Protein AF-A0A6J7PNP9-F1 (afdb_monomer_lite)

Secondary structure (DSSP, 8-state):
--S-GGG---HHHHHHHHHHHHHTT-S--SEEE-SSPPTT-S--S-SS--TT--HHHHHHHHHHHHHHHHHHHHH--SEEEE-SS---EEEEETTEEEEE-PPP---S---------GGGGGSS-GGGTTTTTSS---EEE----PPP---

pLDDT: mean 70.04, std 23.07, range [24.25, 95.75]

InterPro domains:
  IPR029052 Metallo-dependent phosphatase-like [SSF56300] (11-90)

Organism: NCBI:txid449393

Radius of gyration: 16.36 Å; chains: 1; bounding box: 41×34×43 Å

Foldseek 3Di:
DAPDPLLAQDLVLLVCQLCVCVVVVAQAAAEEEEAAAAPPPPDPQCPDQDPPPDPVNVVRSNVRNPSVNVSCVRHVYQEYEYEPNQHFDWDADPNHIYTYDHPDDDDDDDDDPDDPDPCVVPPQPVVSVVPPPDDDHGYTYRDRDDDPPDD

Sequence (151 aa):
MSWWPDEELTEDDCARLVTNVHSQGWQRVDVMITHEAPAGLRRLGITAAPAWLTPEVEAYCYAQRVRLREAMDEVAPRSLVHGHWHESFRDEWEGLTSTGFRPAQRPQASAVKCSVPESAAKWLPADLLGHWRSVGVRHALIHLDHPQASA

Structure (mmCIF, N/CA/C/O backbone):
data_AF-A0A6J7PNP9-F1
#
_entry.id   AF-A0A6J7PNP9-F1
#
loop_
_atom_site.group_PDB
_atom_site.id
_atom_site.type_symbol
_atom_site.label_atom_id
_atom_site.label_alt_id
_atom_site.label_comp_id
_atom_site.label_asym_id
_atom_site.label_entity_id
_atom_site.label_seq_id
_atom_site.pdbx_PDB_ins_code
_atom_site.Cartn_x
_atom_site.Cartn_y
_atom_site.Cartn_z
_atom_site.occupancy
_atom_site.B_iso_or_equiv
_atom_site.auth_seq_id
_atom_site.auth_comp_id
_atom_site.auth_asym_id
_atom_site.auth_atom_id
_atom_site.pdbx_PDB_model_num
ATOM 1 N N . MET A 1 1 ? 19.520 -3.074 -12.179 1.00 43.97 1 MET A N 1
ATOM 2 C CA . MET A 1 1 ? 18.930 -1.755 -12.493 1.00 43.97 1 MET A CA 1
ATOM 3 C C . MET A 1 1 ? 17.734 -1.583 -11.573 1.00 43.97 1 MET A C 1
ATOM 5 O O . MET A 1 1 ? 16.863 -2.437 -11.632 1.00 43.97 1 MET A O 1
ATOM 9 N N . SER A 1 2 ? 17.715 -0.570 -10.702 1.00 54.25 2 SER A N 1
ATOM 10 C CA . SER A 1 2 ? 16.491 -0.133 -10.017 1.00 54.25 2 SER A CA 1
ATOM 11 C C . SER A 1 2 ? 15.764 0.835 -10.948 1.00 54.25 2 SER A C 1
ATOM 13 O O . SER A 1 2 ? 16.380 1.730 -11.525 1.00 54.25 2 SER A O 1
ATOM 15 N N . TRP A 1 3 ? 14.482 0.586 -11.196 1.00 55.84 3 TRP A N 1
ATOM 16 C CA . TRP A 1 3 ? 13.719 1.300 -12.222 1.00 55.84 3 TRP A CA 1
ATOM 17 C C . TRP A 1 3 ? 13.208 2.663 -11.726 1.00 55.84 3 TRP A C 1
ATOM 19 O O . TRP A 1 3 ? 13.152 3.592 -12.526 1.00 55.84 3 TRP A O 1
ATOM 29 N N . TRP A 1 4 ? 12.997 2.814 -10.410 1.00 67.19 4 TRP A N 1
ATOM 30 C CA . TRP A 1 4 ? 12.833 4.097 -9.713 1.00 67.19 4 TRP A CA 1
ATOM 31 C C . TRP A 1 4 ? 13.268 3.982 -8.244 1.00 67.19 4 TRP A C 1
ATOM 33 O O . TRP A 1 4 ? 12.465 3.578 -7.410 1.00 67.19 4 TRP A O 1
ATOM 43 N N . PRO A 1 5 ? 14.521 4.327 -7.901 1.00 64.44 5 PRO A N 1
ATOM 44 C CA . PRO A 1 5 ? 14.999 4.241 -6.518 1.00 64.44 5 PRO A CA 1
ATOM 45 C C . PRO A 1 5 ? 14.233 5.173 -5.566 1.00 64.44 5 PRO A C 1
ATOM 47 O O . PRO A 1 5 ? 14.064 4.846 -4.399 1.00 64.44 5 PRO A O 1
ATOM 50 N N . ASP A 1 6 ? 13.708 6.292 -6.075 1.00 68.19 6 ASP A N 1
ATOM 51 C CA . ASP A 1 6 ? 12.858 7.212 -5.309 1.00 68.19 6 ASP A CA 1
ATOM 52 C C . ASP A 1 6 ? 11.409 6.715 -5.163 1.00 68.19 6 ASP A C 1
ATOM 54 O O . ASP A 1 6 ? 10.600 7.364 -4.524 1.00 68.19 6 ASP A O 1
ATOM 58 N N . GLU A 1 7 ? 11.027 5.590 -5.760 1.00 70.19 7 GLU A N 1
ATOM 59 C CA . GLU A 1 7 ? 9.713 4.976 -5.514 1.00 70.19 7 GLU A CA 1
ATOM 60 C C . GLU A 1 7 ? 9.852 3.638 -4.783 1.00 70.19 7 GLU A C 1
ATOM 62 O O . GLU A 1 7 ? 8.865 2.926 -4.612 1.00 70.19 7 GLU A O 1
ATOM 67 N N . GLU A 1 8 ? 11.070 3.294 -4.349 1.00 82.75 8 GLU A N 1
ATOM 68 C CA . GLU A 1 8 ? 11.343 2.019 -3.706 1.00 82.75 8 GLU A CA 1
ATOM 69 C C . GLU A 1 8 ? 10.679 1.940 -2.333 1.00 82.75 8 GLU A C 1
ATOM 71 O O . GLU A 1 8 ? 11.039 2.652 -1.397 1.00 82.75 8 GLU A O 1
ATOM 76 N N . LEU A 1 9 ? 9.724 1.023 -2.209 1.00 84.62 9 LEU A N 1
ATOM 77 C CA . LEU A 1 9 ? 9.123 0.659 -0.943 1.00 84.62 9 LEU A CA 1
ATOM 78 C C . LEU A 1 9 ? 10.104 -0.183 -0.126 1.00 84.62 9 LEU A C 1
ATOM 80 O O . LEU A 1 9 ? 10.404 -1.336 -0.470 1.00 84.62 9 LEU A O 1
ATOM 84 N N . THR A 1 10 ? 10.562 0.384 0.985 1.00 86.38 10 THR A N 1
ATOM 85 C CA . THR A 1 10 ? 11.504 -0.276 1.889 1.00 86.38 10 THR A CA 1
ATOM 86 C C . THR A 1 10 ? 10.793 -1.088 2.975 1.00 86.38 10 THR A C 1
ATOM 88 O O . THR A 1 10 ? 9.597 -0.931 3.242 1.00 86.38 10 THR A O 1
ATOM 91 N N . GLU A 1 11 ? 11.546 -1.970 3.634 1.00 89.56 11 GLU A N 1
ATOM 92 C CA . GLU A 1 11 ? 11.082 -2.669 4.840 1.00 89.56 11 GLU A CA 1
ATOM 93 C C . GLU A 1 11 ? 10.785 -1.680 5.977 1.00 89.56 11 GLU A C 1
ATOM 95 O O . GLU A 1 11 ? 9.792 -1.846 6.686 1.00 89.56 11 GLU A O 1
ATOM 100 N N . ASP A 1 12 ? 11.566 -0.602 6.089 1.00 86.44 12 ASP A N 1
ATOM 101 C CA . ASP A 1 12 ? 11.367 0.454 7.084 1.00 86.44 12 ASP A CA 1
ATOM 102 C C . ASP A 1 12 ? 10.047 1.209 6.870 1.00 86.44 12 ASP A C 1
ATOM 104 O O . ASP A 1 12 ? 9.339 1.493 7.839 1.00 86.44 12 ASP A O 1
ATOM 108 N N . ASP A 1 13 ? 9.657 1.494 5.623 1.00 87.62 13 ASP A N 1
ATOM 109 C CA . ASP A 1 13 ? 8.359 2.115 5.316 1.00 87.62 13 ASP A CA 1
ATOM 110 C C . ASP A 1 13 ? 7.189 1.225 5.748 1.00 87.62 13 ASP A C 1
ATOM 112 O O . ASP A 1 13 ? 6.219 1.697 6.354 1.00 87.62 13 ASP A O 1
ATOM 116 N N . CYS A 1 14 ? 7.302 -0.078 5.485 1.00 90.69 14 CYS A N 1
ATOM 117 C CA . CYS A 1 14 ? 6.314 -1.078 5.880 1.00 90.69 14 CYS A CA 1
ATOM 118 C C . CYS A 1 14 ? 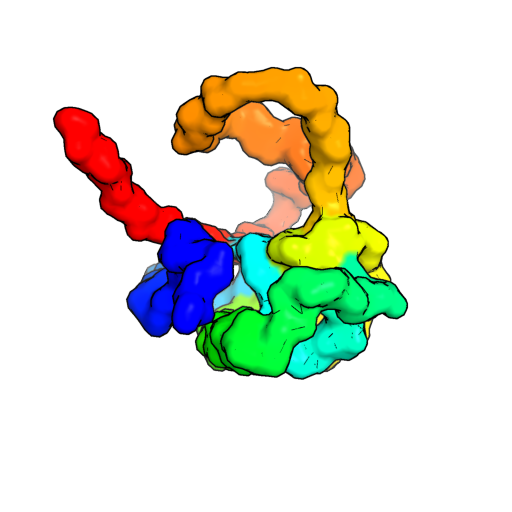6.237 -1.220 7.409 1.00 90.69 14 CYS A C 1
ATOM 120 O O . CYS A 1 14 ? 5.149 -1.199 7.988 1.00 90.69 14 CYS A O 1
ATOM 122 N N . ALA A 1 15 ? 7.384 -1.287 8.088 1.00 89.81 15 ALA A N 1
ATOM 123 C CA . ALA A 1 15 ? 7.452 -1.369 9.544 1.00 89.81 15 ALA A CA 1
ATOM 124 C C . ALA A 1 15 ? 6.897 -0.104 10.220 1.00 89.81 15 ALA A C 1
ATOM 126 O O . ALA A 1 15 ? 6.168 -0.196 11.215 1.00 89.81 15 ALA A O 1
ATOM 127 N N . ARG A 1 16 ? 7.187 1.082 9.665 1.00 87.69 16 ARG A N 1
ATOM 128 C CA . ARG A 1 16 ? 6.622 2.368 10.109 1.00 87.69 16 ARG A CA 1
ATOM 129 C C . ARG A 1 16 ? 5.106 2.380 9.978 1.00 87.69 16 ARG A C 1
ATOM 131 O O . ARG A 1 16 ? 4.435 2.778 10.927 1.00 87.69 16 ARG A O 1
ATOM 138 N N . LEU A 1 17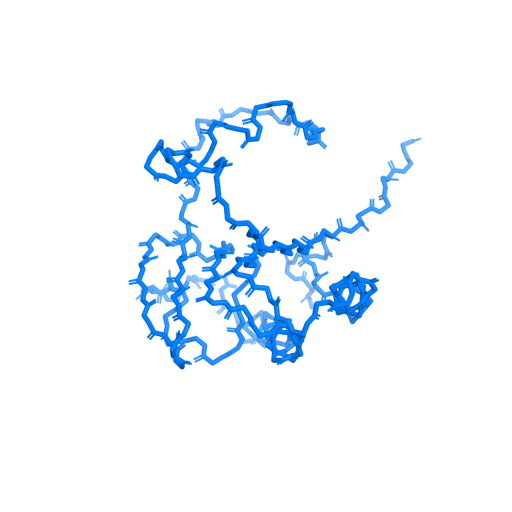 ? 4.556 1.919 8.852 1.00 88.25 17 LEU A N 1
ATOM 139 C CA . LEU A 1 17 ? 3.108 1.790 8.660 1.00 88.25 17 LEU A CA 1
ATOM 140 C C . LEU A 1 17 ? 2.470 0.953 9.779 1.00 88.25 17 LEU A C 1
ATOM 142 O O . LEU A 1 17 ? 1.553 1.430 10.453 1.00 88.25 17 LEU A O 1
ATOM 146 N N . VAL A 1 18 ? 2.966 -0.269 9.984 1.00 92.12 18 VAL A N 1
ATOM 147 C CA . VAL A 1 18 ? 2.419 -1.207 10.979 1.00 92.12 18 VAL A CA 1
ATOM 148 C C . VAL A 1 18 ? 2.531 -0.620 12.386 1.00 92.12 18 VAL A C 1
ATOM 150 O O . VAL A 1 18 ? 1.549 -0.574 13.129 1.00 92.12 18 VAL A O 1
ATOM 153 N N . THR A 1 19 ? 3.704 -0.081 12.730 1.00 89.31 19 THR A N 1
ATOM 154 C CA . THR A 1 19 ? 3.954 0.559 14.030 1.00 89.31 19 THR A CA 1
ATOM 155 C C . THR A 1 19 ? 3.004 1.728 14.265 1.00 89.31 19 THR A C 1
ATOM 157 O O . THR A 1 19 ? 2.407 1.831 15.336 1.00 89.31 19 THR A O 1
ATOM 160 N N . ASN A 1 20 ? 2.813 2.588 13.264 1.00 85.00 20 ASN A N 1
ATOM 161 C CA . ASN A 1 20 ? 1.931 3.743 13.370 1.00 85.00 20 ASN A CA 1
ATOM 162 C C . ASN A 1 20 ? 0.487 3.310 13.626 1.00 85.00 20 ASN A C 1
ATOM 164 O O . ASN A 1 20 ? -0.121 3.811 14.569 1.00 85.00 20 ASN A O 1
ATOM 168 N N . VAL A 1 21 ? -0.043 2.345 12.868 1.00 87.19 21 VAL A N 1
ATOM 169 C CA . VAL A 1 21 ? -1.406 1.821 13.070 1.00 87.19 21 VAL A CA 1
ATOM 170 C C . VAL A 1 21 ? -1.567 1.202 14.462 1.00 87.19 21 VAL A C 1
ATOM 172 O O . VAL A 1 21 ? -2.499 1.550 15.192 1.00 87.19 21 VAL A O 1
ATOM 175 N N . HIS A 1 22 ? -0.638 0.338 14.872 1.00 87.88 22 HIS A N 1
ATOM 176 C CA . HIS A 1 22 ? -0.711 -0.343 16.166 1.00 87.88 22 HIS A CA 1
ATOM 177 C C . HIS A 1 22 ? -0.518 0.610 17.352 1.00 87.88 22 HIS A C 1
ATOM 179 O O . HIS A 1 22 ? -1.171 0.434 18.381 1.00 87.88 22 HIS A O 1
ATOM 185 N N . SER A 1 23 ? 0.295 1.664 17.210 1.00 85.75 23 SER A N 1
ATOM 186 C CA . SER A 1 23 ? 0.481 2.690 18.250 1.00 85.75 23 SER A CA 1
ATOM 187 C C . SER A 1 23 ? -0.811 3.447 18.579 1.00 85.75 23 SER A C 1
ATOM 189 O O . SER A 1 23 ? -0.976 3.926 19.699 1.00 85.75 23 SER A O 1
ATOM 191 N N . GLN A 1 24 ? -1.760 3.503 17.637 1.00 85.06 24 GLN A N 1
ATOM 192 C CA . GLN A 1 24 ? -3.093 4.069 17.860 1.00 85.06 24 GLN A CA 1
ATOM 193 C C . GLN A 1 24 ? -4.048 3.091 18.573 1.00 85.06 24 GLN A C 1
ATOM 195 O O . GLN A 1 24 ? -5.217 3.412 18.795 1.00 85.06 24 GLN A O 1
ATOM 200 N N . GLY A 1 25 ? -3.589 1.879 18.903 1.00 87.88 25 GLY A N 1
ATOM 201 C CA . GLY A 1 25 ? -4.418 0.799 19.444 1.00 87.88 25 GLY A CA 1
ATOM 202 C C . GLY A 1 25 ? -5.384 0.208 18.413 1.00 87.88 25 GLY A C 1
ATOM 203 O O . GLY A 1 25 ? -6.387 -0.410 18.778 1.00 87.88 25 GLY A O 1
ATOM 204 N N . TRP A 1 26 ? -5.140 0.427 17.118 1.00 88.31 26 TRP A N 1
ATOM 205 C CA . TRP A 1 26 ? -6.009 -0.065 16.057 1.00 88.31 26 TRP A CA 1
ATOM 206 C C . TRP A 1 26 ? -5.561 -1.450 15.603 1.00 88.31 26 TRP A C 1
ATOM 208 O O . TRP A 1 26 ? -4.446 -1.620 15.137 1.00 88.31 26 TRP A O 1
ATOM 218 N N . GLN A 1 27 ? -6.469 -2.423 15.666 1.00 86.19 27 GLN A N 1
ATOM 219 C CA . GLN A 1 27 ? -6.259 -3.752 15.071 1.00 86.19 27 GLN A CA 1
ATOM 220 C C . GLN A 1 27 ? -6.486 -3.782 13.553 1.00 86.19 27 GLN A C 1
ATOM 222 O O . GLN A 1 27 ? -6.241 -4.790 12.909 1.00 86.19 27 GLN A O 1
ATOM 227 N N . ARG A 1 28 ? -7.091 -2.726 13.001 1.00 9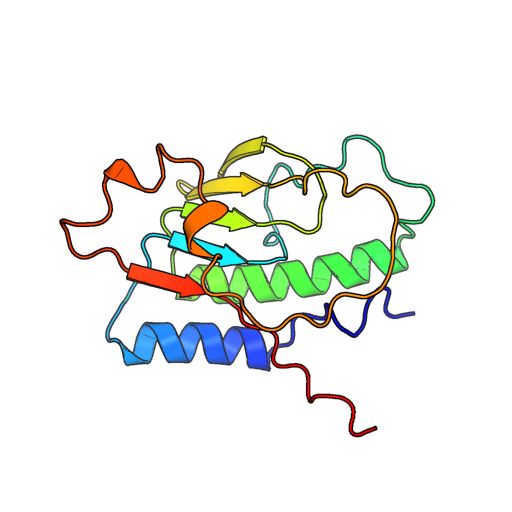0.00 28 ARG A N 1
ATOM 228 C CA . ARG A 1 28 ? -7.454 -2.631 11.588 1.00 90.00 28 ARG A CA 1
ATOM 229 C C . ARG A 1 28 ? -7.697 -1.190 11.175 1.00 90.00 28 ARG A C 1
ATOM 231 O O . ARG A 1 28 ? -8.153 -0.391 12.004 1.00 90.00 28 ARG A O 1
ATOM 238 N N . VAL A 1 29 ? -7.511 -0.898 9.891 1.00 89.25 29 VAL A N 1
ATOM 239 C CA . VAL A 1 29 ? -7.889 0.387 9.281 1.00 89.25 29 VAL A CA 1
ATOM 240 C C . VAL A 1 29 ? -9.110 0.248 8.370 1.00 89.25 29 VAL A C 1
ATOM 242 O O . VAL A 1 29 ? -9.464 -0.838 7.900 1.00 89.25 29 VAL A O 1
ATOM 245 N N . ASP A 1 30 ? -9.828 1.344 8.160 1.00 89.06 30 ASP A N 1
ATOM 246 C CA . ASP A 1 30 ? -10.953 1.369 7.228 1.00 89.06 30 ASP A CA 1
ATOM 247 C C . ASP A 1 30 ? -10.454 1.633 5.809 1.00 89.06 30 ASP A C 1
ATOM 249 O O . ASP A 1 30 ? -10.828 0.903 4.892 1.00 89.06 30 ASP A O 1
ATOM 253 N N . VAL A 1 31 ? -9.536 2.587 5.646 1.00 88.31 31 VAL A N 1
ATOM 254 C CA . VAL A 1 31 ? -8.957 2.941 4.345 1.00 88.31 31 VAL A CA 1
ATOM 255 C C . VAL A 1 31 ? -7.434 2.963 4.425 1.00 88.31 31 VAL A C 1
ATOM 257 O O . VAL A 1 31 ? -6.857 3.582 5.321 1.00 88.31 31 VAL A O 1
ATOM 260 N N . MET A 1 32 ? -6.793 2.321 3.455 1.00 90.50 32 MET A N 1
ATOM 261 C CA . MET A 1 32 ? -5.357 2.401 3.216 1.00 90.50 32 MET A CA 1
ATOM 262 C C . MET A 1 32 ? -5.103 3.042 1.854 1.00 90.50 32 MET A C 1
ATOM 264 O O . MET A 1 32 ? -5.732 2.670 0.862 1.00 90.50 32 MET A O 1
ATOM 268 N N . ILE A 1 33 ? -4.203 4.022 1.822 1.00 88.69 33 ILE A N 1
ATOM 269 C CA . ILE A 1 33 ? -3.798 4.723 0.601 1.00 88.69 33 ILE A CA 1
ATOM 270 C C . ILE A 1 33 ? -2.309 4.468 0.377 1.00 88.69 33 ILE A C 1
ATOM 272 O O . ILE A 1 33 ? -1.497 4.666 1.285 1.00 88.69 33 ILE A O 1
ATOM 276 N N . THR A 1 34 ? -1.952 4.026 -0.823 1.00 87.94 34 THR A N 1
ATOM 277 C CA . THR A 1 34 ? -0.577 3.692 -1.211 1.00 87.94 34 THR A CA 1
ATOM 278 C C . THR A 1 34 ? -0.301 4.150 -2.636 1.00 87.94 34 THR A C 1
ATOM 280 O O . THR A 1 34 ? -1.218 4.376 -3.422 1.00 87.94 34 THR A O 1
ATOM 283 N N . HIS A 1 35 ? 0.975 4.300 -2.990 1.00 86.19 35 HIS A N 1
ATOM 284 C CA . HIS A 1 35 ? 1.346 4.463 -4.396 1.00 86.19 35 HIS A CA 1
ATOM 285 C C . HIS A 1 35 ? 1.363 3.111 -5.113 1.00 86.19 35 HIS A C 1
ATOM 287 O O . HIS A 1 35 ? 0.741 2.971 -6.155 1.00 86.19 35 HIS A O 1
ATOM 293 N N . GLU A 1 36 ? 1.993 2.099 -4.520 1.00 87.88 36 GLU A N 1
ATOM 294 C CA . GLU A 1 36 ? 2.091 0.743 -5.075 1.00 87.88 36 GLU A CA 1
ATOM 295 C C . GLU A 1 36 ? 0.859 -0.126 -4.738 1.00 87.88 36 GLU A C 1
ATOM 297 O O . GLU A 1 36 ? 0.136 0.130 -3.773 1.00 87.88 36 GLU A O 1
ATOM 302 N N . ALA A 1 37 ? 0.627 -1.172 -5.530 1.00 90.75 37 ALA A N 1
ATOM 303 C CA . ALA A 1 37 ? -0.435 -2.160 -5.399 1.00 90.75 37 ALA A CA 1
ATOM 304 C C . ALA A 1 37 ? 0.108 -3.484 -4.810 1.00 90.75 37 ALA A C 1
ATOM 306 O O . ALA A 1 37 ? 1.047 -4.050 -5.364 1.00 90.75 37 ALA A O 1
ATOM 307 N N . PRO A 1 38 ? -0.474 -4.070 -3.748 1.00 93.31 38 PRO A N 1
ATOM 308 C CA . PRO A 1 38 ? 0.052 -5.284 -3.122 1.00 93.31 38 PRO A CA 1
ATOM 309 C C . PRO A 1 38 ? 0.107 -6.496 -4.067 1.00 93.31 38 PRO A C 1
ATOM 311 O O . PRO A 1 38 ? -0.590 -6.599 -5.090 1.00 93.31 38 PRO A O 1
ATOM 314 N N . ALA A 1 39 ? 0.965 -7.452 -3.717 1.00 93.00 39 ALA A N 1
ATOM 315 C CA . ALA A 1 39 ? 1.054 -8.730 -4.408 1.00 93.00 39 ALA A CA 1
ATOM 316 C C . ALA A 1 39 ? -0.260 -9.517 -4.263 1.00 93.00 39 ALA A C 1
ATOM 318 O O . ALA A 1 39 ? -0.972 -9.409 -3.265 1.00 93.00 39 ALA A O 1
ATOM 319 N N . GLY A 1 40 ? -0.591 -10.309 -5.284 1.00 88.38 40 GLY A N 1
ATOM 320 C CA . GLY A 1 40 ? -1.815 -11.119 -5.316 1.00 88.38 40 GLY A CA 1
ATOM 321 C C . GLY A 1 40 ? -3.066 -10.401 -5.833 1.00 88.38 40 GLY A C 1
ATOM 322 O O . GLY A 1 40 ? -4.051 -11.074 -6.139 1.00 88.38 40 GLY A O 1
ATOM 323 N N . LEU A 1 41 ? -3.032 -9.074 -6.019 1.00 85.44 41 LEU A N 1
ATOM 324 C CA . LEU A 1 41 ? -4.106 -8.366 -6.719 1.00 85.44 41 LEU A CA 1
ATOM 325 C C . LEU A 1 41 ? -4.325 -8.950 -8.120 1.00 85.44 41 LEU A C 1
ATOM 327 O O . LEU A 1 41 ? -3.393 -9.044 -8.921 1.00 85.44 41 LEU A O 1
ATOM 331 N N . ARG A 1 42 ? -5.583 -9.299 -8.416 1.00 75.81 42 ARG A N 1
ATOM 332 C CA . ARG A 1 42 ? -6.001 -9.900 -9.697 1.00 75.81 42 ARG A CA 1
ATOM 333 C C . ARG A 1 42 ? -5.783 -8.972 -10.884 1.00 75.81 42 ARG A C 1
ATOM 335 O O . ARG A 1 42 ? -5.485 -9.431 -11.982 1.00 75.81 42 ARG A O 1
ATOM 342 N N . ARG A 1 43 ? -5.952 -7.670 -10.657 1.00 77.31 43 ARG A N 1
ATOM 343 C CA . ARG A 1 43 ? -5.797 -6.627 -11.662 1.00 77.31 43 ARG A CA 1
ATOM 344 C C . ARG A 1 43 ? -4.812 -5.593 -11.151 1.00 77.31 43 ARG A C 1
ATOM 346 O O . ARG A 1 43 ? -5.007 -5.030 -10.081 1.00 77.31 43 ARG A O 1
ATOM 353 N N . LEU A 1 44 ? -3.775 -5.350 -11.943 1.00 74.06 44 LEU A N 1
ATOM 354 C CA . LEU A 1 44 ? -2.829 -4.261 -11.706 1.00 74.06 44 LEU A CA 1
ATOM 355 C C . LEU A 1 44 ? -3.121 -3.065 -12.592 1.00 74.06 44 LEU A C 1
ATOM 357 O O . LEU A 1 44 ? -2.837 -1.952 -12.198 1.00 74.06 44 LEU A O 1
ATOM 361 N N . GLY A 1 45 ? -3.754 -3.275 -13.746 1.00 66.00 45 GLY A N 1
ATOM 362 C CA . GLY A 1 45 ? -3.963 -2.204 -14.714 1.00 66.00 45 GLY A CA 1
ATOM 363 C C . GLY A 1 45 ? -2.947 -2.181 -15.857 1.00 66.00 45 GLY A C 1
ATOM 364 O O . GLY A 1 45 ? -2.767 -1.171 -16.526 1.00 66.00 45 GLY A O 1
ATOM 365 N N . ILE A 1 46 ? -2.253 -3.297 -16.089 1.00 66.56 46 ILE A N 1
ATOM 366 C CA . ILE A 1 46 ? -1.478 -3.500 -17.311 1.00 66.56 46 ILE A CA 1
ATOM 367 C C . ILE A 1 46 ? -2.306 -4.381 -18.239 1.00 66.56 46 ILE A C 1
ATOM 369 O O . ILE A 1 46 ? -2.362 -5.597 -18.082 1.00 66.56 46 ILE A O 1
ATOM 373 N N . THR A 1 47 ? -2.969 -3.757 -19.210 1.00 65.81 47 THR A N 1
ATOM 374 C CA . THR A 1 47 ? -3.693 -4.467 -20.282 1.00 65.81 47 THR A CA 1
ATOM 375 C C . THR A 1 47 ? -2.770 -4.936 -21.407 1.00 65.81 47 THR A C 1
ATOM 377 O O . THR A 1 47 ? -3.098 -5.886 -22.113 1.00 65.81 47 THR A O 1
ATOM 380 N N . ALA A 1 48 ? -1.600 -4.311 -21.553 1.00 68.06 48 ALA A N 1
ATOM 381 C CA . ALA A 1 48 ? -0.536 -4.737 -22.453 1.00 68.06 48 ALA A CA 1
ATOM 382 C C . ALA A 1 48 ? 0.820 -4.457 -21.800 1.00 68.06 48 ALA A C 1
ATOM 384 O O . ALA A 1 48 ? 1.051 -3.334 -21.353 1.00 68.06 48 ALA A O 1
ATOM 385 N N . ALA A 1 49 ? 1.697 -5.466 -21.752 1.00 69.25 49 ALA A N 1
ATOM 386 C CA . ALA A 1 49 ? 3.039 -5.318 -21.201 1.00 69.25 49 ALA A CA 1
ATOM 387 C C . ALA A 1 49 ? 3.796 -4.236 -21.994 1.00 69.25 49 ALA A C 1
ATOM 389 O O . ALA A 1 49 ? 4.007 -4.391 -23.202 1.00 69.25 49 ALA A O 1
ATOM 390 N N . PRO A 1 50 ? 4.156 -3.112 -21.363 1.00 72.31 50 PRO A N 1
ATOM 391 C CA . PRO A 1 50 ? 4.853 -2.047 -22.055 1.00 72.31 50 PRO A CA 1
ATOM 392 C C . PRO A 1 50 ? 6.281 -2.485 -22.388 1.00 72.31 50 PRO A C 1
ATOM 394 O O . PRO A 1 50 ? 6.883 -3.275 -21.669 1.00 72.31 50 PRO A O 1
ATOM 397 N N . ALA A 1 51 ? 6.853 -1.940 -23.464 1.00 76.19 51 ALA A N 1
ATOM 398 C CA . ALA A 1 51 ? 8.166 -2.361 -23.972 1.00 76.19 51 ALA A CA 1
ATOM 399 C C . ALA A 1 51 ? 9.326 -2.184 -22.969 1.00 76.19 51 ALA A C 1
ATOM 401 O O . ALA A 1 51 ? 10.386 -2.775 -23.143 1.00 76.19 51 ALA A O 1
ATOM 402 N N . TRP A 1 52 ? 9.135 -1.362 -21.935 1.00 73.44 52 TRP A N 1
ATOM 403 C CA . TRP A 1 52 ? 10.099 -1.146 -20.859 1.00 73.44 52 TRP A CA 1
ATOM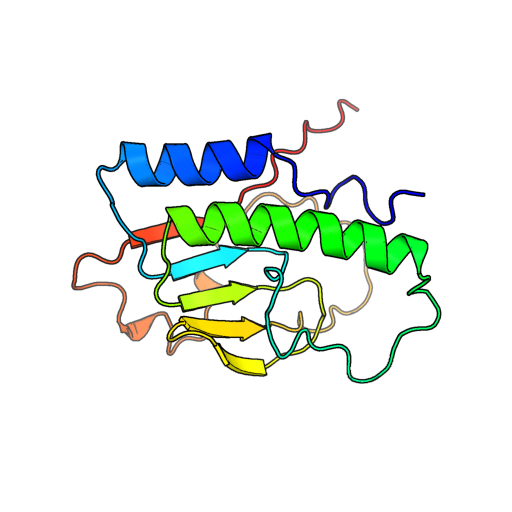 404 C C . TRP A 1 52 ? 9.983 -2.161 -19.707 1.00 73.44 52 TRP A C 1
ATOM 406 O O . TRP A 1 52 ? 10.875 -2.203 -18.860 1.00 73.44 52 TRP A O 1
ATOM 416 N N . LEU A 1 53 ? 8.917 -2.973 -19.649 1.00 76.69 53 LEU A N 1
ATOM 417 C CA . LEU A 1 53 ? 8.701 -3.975 -18.600 1.00 76.69 53 LEU A CA 1
ATOM 418 C C . LEU A 1 53 ? 9.532 -5.223 -18.914 1.00 76.69 53 LEU A C 1
ATOM 420 O O . LEU A 1 53 ? 9.049 -6.207 -19.469 1.00 76.69 53 LEU A O 1
ATOM 424 N N . THR A 1 54 ? 10.821 -5.139 -18.605 1.00 84.81 54 THR A N 1
ATOM 425 C CA . THR A 1 54 ? 11.736 -6.284 -18.663 1.00 84.81 54 THR A CA 1
ATOM 426 C C . THR A 1 54 ? 11.466 -7.247 -17.498 1.00 84.81 54 THR A C 1
ATOM 428 O O . THR A 1 54 ? 10.934 -6.811 -16.472 1.00 84.81 54 THR A O 1
ATOM 431 N N . PRO A 1 55 ? 11.854 -8.532 -17.595 1.00 83.69 55 PRO A N 1
ATOM 432 C CA . PRO A 1 55 ? 11.718 -9.478 -16.486 1.00 83.69 55 PRO A CA 1
ATOM 433 C C . PRO A 1 55 ? 12.405 -9.010 -15.195 1.00 83.69 55 PRO A C 1
ATOM 435 O O . PRO A 1 55 ? 11.895 -9.231 -14.100 1.00 83.69 55 PRO A O 1
ATOM 438 N N . GLU A 1 56 ? 13.546 -8.326 -15.304 1.00 83.31 56 GLU A N 1
ATOM 439 C CA . GLU A 1 56 ? 14.263 -7.771 -14.155 1.00 83.31 56 GLU A CA 1
ATOM 440 C C . GLU A 1 56 ? 13.465 -6.658 -13.471 1.00 83.31 56 GLU A C 1
ATOM 442 O O . GLU A 1 56 ? 13.423 -6.577 -12.243 1.00 83.31 56 GLU A O 1
ATOM 447 N N . VAL A 1 57 ? 12.816 -5.808 -14.268 1.00 82.44 57 VAL A N 1
ATOM 448 C CA . VAL A 1 57 ? 11.946 -4.737 -13.779 1.00 82.44 57 VAL A CA 1
ATOM 449 C C . VAL A 1 57 ? 10.686 -5.313 -13.136 1.00 82.44 57 VAL A C 1
ATOM 451 O O . VAL A 1 57 ? 10.301 -4.887 -12.050 1.00 82.44 57 VAL A O 1
ATOM 454 N N . GLU A 1 58 ? 10.076 -6.319 -13.761 1.00 83.25 58 GLU A N 1
ATOM 455 C CA . GLU A 1 58 ? 8.916 -7.017 -13.207 1.00 83.25 58 GLU A CA 1
ATOM 456 C C . GLU A 1 58 ? 9.248 -7.668 -11.859 1.00 83.25 58 GLU A C 1
ATOM 458 O O . GLU A 1 58 ? 8.502 -7.495 -10.895 1.00 83.25 58 GLU A O 1
ATOM 463 N N . ALA A 1 59 ? 10.394 -8.349 -11.757 1.00 85.25 59 ALA A N 1
ATOM 464 C CA . ALA A 1 59 ? 10.862 -8.943 -10.507 1.00 85.25 59 ALA A CA 1
ATOM 465 C C . ALA A 1 59 ? 11.125 -7.882 -9.423 1.00 85.25 59 ALA A C 1
ATOM 467 O O . ALA A 1 59 ? 10.753 -8.083 -8.264 1.00 85.25 59 ALA A O 1
ATOM 468 N N . TYR A 1 60 ? 11.720 -6.743 -9.796 1.00 85.38 60 TYR A N 1
ATOM 469 C CA . TYR A 1 60 ? 11.944 -5.615 -8.889 1.00 85.38 60 TYR A CA 1
ATOM 470 C C . TYR A 1 60 ? 10.626 -5.050 -8.341 1.00 85.38 60 TYR A C 1
ATOM 472 O O . TYR A 1 60 ? 10.479 -4.922 -7.125 1.00 85.38 60 TYR A O 1
ATOM 480 N N . CYS A 1 61 ? 9.642 -4.776 -9.202 1.00 84.56 61 CYS A N 1
ATOM 481 C CA . CYS A 1 61 ? 8.317 -4.323 -8.771 1.00 84.56 61 CYS A CA 1
ATOM 482 C C . CYS A 1 61 ? 7.619 -5.378 -7.912 1.00 84.56 61 CYS A C 1
ATOM 484 O O . CYS A 1 61 ? 7.090 -5.067 -6.850 1.00 84.56 61 CYS A O 1
ATOM 486 N N . TYR A 1 62 ? 7.651 -6.649 -8.321 1.00 88.38 62 TYR A N 1
ATOM 487 C CA . TYR A 1 62 ? 6.997 -7.722 -7.576 1.00 88.38 62 TYR A CA 1
ATOM 488 C C . TYR A 1 62 ? 7.518 -7.842 -6.138 1.00 88.38 62 TYR A C 1
ATOM 490 O O . TYR A 1 62 ? 6.717 -7.991 -5.217 1.00 88.38 62 TYR A O 1
ATOM 498 N N . ALA A 1 63 ? 8.830 -7.705 -5.918 1.00 90.25 63 ALA A N 1
ATOM 499 C CA . ALA A 1 63 ? 9.410 -7.733 -4.575 1.00 90.25 63 ALA A CA 1
ATOM 500 C C . ALA A 1 63 ? 8.834 -6.639 -3.658 1.00 90.25 63 ALA A C 1
ATOM 502 O O . ALA A 1 63 ? 8.524 -6.896 -2.497 1.00 90.25 63 ALA A O 1
ATOM 503 N N . GLN A 1 64 ? 8.628 -5.429 -4.179 1.00 89.75 64 GLN A N 1
ATOM 504 C CA . GLN A 1 64 ? 8.012 -4.334 -3.422 1.00 89.75 64 GLN A CA 1
ATOM 505 C C . GLN A 1 64 ? 6.546 -4.621 -3.096 1.00 89.75 64 GLN A C 1
ATOM 507 O O . GLN A 1 64 ? 6.086 -4.411 -1.974 1.00 89.75 64 GLN A O 1
ATOM 512 N N . ARG A 1 65 ? 5.815 -5.183 -4.058 1.00 92.31 65 ARG A N 1
ATOM 513 C CA . ARG A 1 65 ? 4.415 -5.574 -3.878 1.00 92.31 65 ARG A CA 1
ATOM 514 C C . ARG A 1 65 ? 4.240 -6.661 -2.819 1.00 92.31 65 ARG A C 1
ATOM 516 O O . ARG A 1 65 ? 3.221 -6.664 -2.128 1.00 92.31 65 ARG A O 1
ATOM 523 N N . VAL A 1 66 ? 5.209 -7.569 -2.687 1.00 95.19 66 VAL A N 1
ATOM 524 C CA . VAL A 1 66 ? 5.233 -8.580 -1.617 1.00 95.19 66 VAL A CA 1
ATOM 525 C C . VAL A 1 66 ? 5.387 -7.913 -0.252 1.00 95.19 66 VAL A C 1
ATOM 527 O O . VAL A 1 66 ? 4.555 -8.157 0.615 1.00 95.19 66 VAL A O 1
ATOM 530 N N . ARG A 1 67 ? 6.344 -6.991 -0.086 1.00 93.56 67 ARG A N 1
ATOM 531 C CA . ARG A 1 67 ? 6.506 -6.239 1.177 1.00 93.56 67 ARG A CA 1
ATOM 532 C C . ARG A 1 67 ? 5.236 -5.486 1.563 1.00 93.56 67 ARG A C 1
ATOM 534 O O . ARG A 1 67 ? 4.793 -5.529 2.708 1.00 93.56 67 ARG A O 1
ATOM 541 N N . LEU A 1 68 ? 4.605 -4.837 0.582 1.00 94.19 68 LEU A N 1
ATOM 542 C CA . LEU A 1 68 ? 3.346 -4.140 0.811 1.00 94.19 68 LEU A CA 1
ATOM 543 C C . LEU A 1 68 ? 2.232 -5.092 1.249 1.00 94.19 68 LEU A C 1
ATOM 545 O O . LEU A 1 68 ? 1.441 -4.748 2.123 1.00 94.19 68 LEU A O 1
ATOM 549 N N . ARG A 1 69 ? 2.156 -6.276 0.629 1.00 95.31 69 ARG A N 1
ATOM 550 C CA . ARG A 1 69 ? 1.176 -7.303 0.987 1.00 95.31 69 ARG A CA 1
ATOM 551 C C . ARG A 1 69 ? 1.348 -7.736 2.441 1.00 95.31 69 ARG A C 1
ATOM 553 O O . ARG A 1 69 ? 0.361 -7.741 3.165 1.00 95.31 69 ARG A O 1
ATOM 560 N N . GLU A 1 70 ? 2.575 -8.019 2.863 1.00 95.75 70 GLU A N 1
ATOM 561 C CA . GLU A 1 70 ? 2.883 -8.422 4.240 1.00 95.75 70 GLU A CA 1
ATOM 562 C C . GLU A 1 70 ? 2.449 -7.346 5.248 1.00 95.75 70 GLU A C 1
ATOM 564 O O . GLU A 1 70 ? 1.746 -7.641 6.211 1.00 95.75 70 GLU A O 1
ATOM 569 N N . ALA A 1 71 ? 2.763 -6.073 4.990 1.00 93.94 71 ALA A N 1
ATOM 570 C CA . ALA A 1 71 ? 2.313 -4.974 5.847 1.00 93.94 71 ALA A CA 1
ATOM 571 C C . ALA A 1 71 ? 0.784 -4.794 5.836 1.00 93.94 71 ALA A C 1
ATOM 573 O O . ALA A 1 71 ? 0.182 -4.442 6.852 1.00 93.94 71 ALA A O 1
ATOM 574 N N . MET A 1 72 ? 0.144 -5.023 4.686 1.00 93.75 72 MET A N 1
ATOM 575 C CA . MET A 1 72 ? -1.308 -4.947 4.538 1.00 93.75 72 MET A CA 1
ATOM 576 C C . MET A 1 72 ? -2.019 -6.032 5.353 1.00 93.75 72 MET A C 1
ATOM 578 O O . MET A 1 72 ? -3.067 -5.751 5.939 1.00 93.75 72 MET A O 1
ATOM 582 N N . ASP A 1 73 ? -1.456 -7.240 5.409 1.00 94.81 73 ASP A N 1
ATOM 583 C CA . ASP A 1 73 ? -2.006 -8.352 6.188 1.00 94.81 73 ASP A CA 1
ATOM 584 C C . ASP A 1 73 ? -2.018 -8.033 7.697 1.00 94.81 73 ASP A C 1
ATOM 586 O O . ASP A 1 73 ? -2.975 -8.384 8.386 1.00 94.81 73 ASP A O 1
ATOM 590 N N . GLU A 1 74 ? -1.031 -7.277 8.191 1.00 95.00 74 GLU A N 1
ATOM 591 C CA . GLU A 1 74 ? -0.971 -6.814 9.587 1.00 95.00 74 GLU A CA 1
ATOM 592 C C . GLU A 1 74 ? -2.014 -5.725 9.907 1.00 95.00 74 GLU A C 1
ATOM 594 O O . GLU A 1 74 ? -2.635 -5.741 10.968 1.00 95.00 74 GLU A O 1
ATOM 599 N N . VAL A 1 75 ? -2.244 -4.770 8.994 1.00 93.38 75 VAL A N 1
ATOM 600 C CA . VAL A 1 75 ? -3.138 -3.613 9.250 1.00 93.38 75 VAL A CA 1
ATOM 601 C C . VAL A 1 75 ? -4.575 -3.795 8.741 1.00 93.38 75 VAL A C 1
ATOM 603 O O . VAL A 1 75 ? -5.436 -2.942 8.993 1.00 93.38 75 VAL A O 1
ATOM 606 N N . ALA A 1 76 ? -4.848 -4.891 8.031 1.00 93.50 76 ALA A N 1
ATOM 607 C CA . ALA A 1 76 ? -6.167 -5.387 7.625 1.00 93.50 76 ALA A CA 1
ATOM 608 C C . ALA A 1 76 ? -7.172 -4.304 7.143 1.00 93.50 76 ALA A C 1
ATOM 610 O O . ALA A 1 76 ? -8.252 -4.131 7.744 1.00 93.50 76 ALA A O 1
ATOM 611 N N . PRO A 1 77 ? -6.854 -3.549 6.069 1.00 93.25 77 PRO A N 1
ATOM 612 C CA . PRO A 1 77 ? -7.731 -2.498 5.550 1.00 93.25 77 PRO A CA 1
ATOM 613 C C . PRO A 1 77 ? -9.076 -3.049 5.039 1.00 93.25 77 PRO A C 1
ATOM 615 O O . PRO A 1 77 ? -9.142 -4.174 4.555 1.00 93.25 77 PRO A O 1
ATOM 618 N N . ARG A 1 78 ? -10.168 -2.259 5.101 1.00 89.81 78 ARG A N 1
ATOM 619 C CA . ARG A 1 78 ? -11.427 -2.593 4.373 1.00 89.81 78 ARG A CA 1
ATOM 620 C C . ARG A 1 78 ? -11.382 -2.164 2.916 1.00 89.81 78 ARG A C 1
ATOM 622 O O . ARG A 1 78 ? -12.056 -2.739 2.060 1.00 89.81 78 ARG A O 1
ATOM 629 N N . SER A 1 79 ? -10.653 -1.095 2.641 1.00 89.88 79 SER A N 1
ATOM 630 C CA . SER A 1 79 ? -10.544 -0.518 1.313 1.00 89.88 79 SER A CA 1
ATOM 631 C C . SER A 1 79 ? -9.122 -0.057 1.060 1.00 89.88 79 SER A C 1
ATOM 633 O O . SER A 1 79 ? -8.484 0.529 1.935 1.00 89.88 79 SER A O 1
ATOM 635 N N . LEU A 1 80 ? -8.652 -0.322 -0.151 1.00 91.31 80 LEU A N 1
ATOM 636 C CA . LEU A 1 80 ? -7.338 0.053 -0.633 1.00 91.31 80 LEU A CA 1
ATOM 637 C C . LEU A 1 80 ? -7.482 0.976 -1.837 1.00 91.31 80 LEU A C 1
ATOM 639 O O . LEU A 1 80 ? -8.182 0.664 -2.803 1.00 91.31 80 LEU A O 1
ATOM 643 N N . VAL A 1 81 ? -6.769 2.091 -1.775 1.00 89.75 81 VAL A N 1
ATOM 644 C CA . VAL A 1 81 ? -6.571 3.016 -2.884 1.00 89.75 81 VAL A CA 1
ATOM 645 C C . VAL A 1 81 ? -5.101 2.969 -3.270 1.00 89.75 81 VAL A C 1
ATOM 647 O O . VAL A 1 81 ? -4.248 3.235 -2.426 1.00 89.75 81 VAL A O 1
ATOM 650 N N . HIS A 1 82 ? -4.813 2.634 -4.526 1.00 88.12 82 HIS A N 1
ATOM 651 C CA . HIS A 1 82 ? -3.446 2.503 -5.028 1.00 88.12 82 HIS A CA 1
ATOM 652 C C . HIS A 1 82 ? -3.263 3.125 -6.419 1.00 88.12 82 HIS A C 1
ATOM 654 O O . HIS A 1 82 ? -4.231 3.426 -7.126 1.00 88.12 82 HIS A O 1
ATOM 660 N N . GLY A 1 83 ? -2.006 3.384 -6.776 1.00 82.44 83 GLY A N 1
ATOM 661 C CA . GLY A 1 83 ? -1.584 4.025 -8.017 1.00 82.44 83 GLY A CA 1
ATOM 662 C C . GLY A 1 83 ? -0.557 3.181 -8.770 1.00 82.44 83 GLY A C 1
ATOM 663 O O . GLY A 1 83 ? -0.776 1.993 -8.988 1.00 82.44 83 GLY A O 1
ATOM 664 N N . HIS A 1 84 ? 0.537 3.821 -9.197 1.00 81.94 84 HIS A N 1
ATOM 665 C CA . HIS A 1 84 ? 1.694 3.259 -9.918 1.00 81.94 84 HIS A CA 1
ATOM 666 C C . HIS A 1 84 ? 1.411 2.677 -11.322 1.00 81.94 84 HIS A C 1
ATOM 668 O O . HIS A 1 84 ? 2.102 2.990 -12.288 1.00 81.94 84 HIS A O 1
ATOM 674 N N . TRP A 1 85 ? 0.329 1.923 -11.495 1.00 80.00 85 TRP A N 1
ATOM 675 C CA . TRP A 1 85 ? 0.027 1.166 -12.715 1.00 80.00 85 TRP A CA 1
ATOM 676 C C . TRP A 1 85 ? -0.821 1.922 -13.746 1.00 80.00 85 TRP A C 1
ATOM 678 O O . TRP A 1 85 ? -1.150 1.390 -14.802 1.00 80.00 85 TRP A O 1
ATOM 688 N N . HIS A 1 86 ? -1.159 3.183 -13.459 1.00 82.75 86 HIS A N 1
ATOM 689 C CA . HIS A 1 86 ? -1.782 4.131 -14.393 1.00 82.75 86 HIS A CA 1
ATOM 690 C C . HIS A 1 86 ? -3.084 3.650 -15.068 1.00 82.75 86 HIS A C 1
ATOM 692 O O . HIS A 1 86 ? -3.437 4.126 -16.152 1.00 82.75 86 HIS A O 1
ATOM 698 N N . GLU A 1 87 ? -3.849 2.782 -14.409 1.00 78.44 87 GLU A N 1
ATOM 699 C CA . GLU A 1 87 ? -5.189 2.385 -14.839 1.00 78.44 87 GLU A CA 1
ATOM 700 C C . GLU A 1 87 ? -6.205 2.704 -13.748 1.00 78.44 87 GLU A C 1
ATOM 702 O O . GLU A 1 87 ? -5.967 2.474 -12.563 1.00 78.44 87 GLU A O 1
ATOM 707 N N . SER A 1 88 ? -7.358 3.226 -14.163 1.00 83.88 88 SER A N 1
ATOM 708 C CA . SER A 1 88 ? -8.482 3.431 -13.260 1.00 83.88 88 SER A CA 1
ATOM 709 C C . SER A 1 88 ? -9.369 2.199 -13.266 1.00 83.88 88 SER A C 1
ATOM 711 O O . SER A 1 88 ? -9.927 1.843 -14.306 1.00 83.88 88 SER A O 1
ATOM 713 N N . PHE A 1 89 ? -9.539 1.575 -12.108 1.00 82.94 89 PHE A N 1
ATOM 714 C CA . PHE A 1 89 ? -10.464 0.462 -11.940 1.00 82.94 89 PHE A CA 1
ATOM 715 C C . PHE A 1 89 ? -10.945 0.363 -10.496 1.00 82.94 89 PHE A C 1
ATOM 717 O O . PHE A 1 89 ? -10.331 0.898 -9.576 1.00 82.94 89 PHE A O 1
ATOM 724 N N . ARG A 1 90 ? -12.039 -0.373 -10.308 1.00 88.00 90 ARG A N 1
ATOM 725 C CA . ARG A 1 90 ? -12.516 -0.817 -9.003 1.00 88.00 90 ARG A CA 1
ATOM 726 C C . ARG A 1 90 ? -12.775 -2.312 -9.074 1.00 88.00 90 ARG A C 1
ATOM 728 O O . ARG A 1 90 ? -13.401 -2.764 -10.031 1.00 88.00 90 ARG A O 1
ATOM 735 N N . ASP A 1 91 ? -12.281 -3.046 -8.090 1.00 87.50 91 ASP A N 1
ATOM 736 C CA . ASP A 1 91 ? -12.431 -4.496 -8.002 1.00 87.50 91 ASP A CA 1
ATOM 737 C C . ASP A 1 91 ? -12.579 -4.947 -6.541 1.00 87.50 91 ASP A C 1
ATOM 739 O O . ASP A 1 91 ? -12.294 -4.189 -5.608 1.00 87.50 91 ASP A O 1
ATOM 743 N N . GLU A 1 92 ? -13.022 -6.185 -6.351 1.00 89.62 92 GLU A N 1
ATOM 744 C CA . GLU A 1 92 ? -13.056 -6.858 -5.055 1.00 89.62 92 GLU A CA 1
ATOM 745 C C . GLU A 1 92 ? -12.030 -7.990 -5.016 1.00 89.62 92 GLU A C 1
ATOM 747 O O . GLU A 1 92 ? -11.958 -8.846 -5.901 1.00 89.62 92 GLU A O 1
ATOM 752 N N . TRP A 1 93 ? -11.234 -8.018 -3.953 1.00 87.00 93 TRP A N 1
ATOM 753 C CA . TRP A 1 93 ? -10.187 -9.012 -3.766 1.00 87.00 93 TRP A CA 1
ATOM 754 C C . TRP A 1 93 ? -10.105 -9.407 -2.296 1.00 87.00 93 TRP A C 1
ATOM 756 O O . TRP A 1 93 ? -9.887 -8.557 -1.451 1.00 87.00 93 TRP A O 1
ATOM 766 N N . GLU A 1 94 ? -10.325 -10.685 -1.970 1.00 88.12 94 GLU A N 1
ATOM 767 C CA . GLU A 1 94 ? -10.263 -11.189 -0.580 1.00 88.12 94 GLU A CA 1
ATOM 768 C C . GLU A 1 94 ? -11.172 -10.415 0.408 1.00 88.12 94 GLU A C 1
ATOM 770 O O . GLU A 1 94 ? -10.879 -10.296 1.592 1.00 88.12 94 GLU A O 1
ATOM 775 N N . GLY A 1 95 ? -12.301 -9.877 -0.072 1.00 84.81 95 GLY A N 1
ATOM 776 C CA . GLY A 1 95 ? -13.212 -9.047 0.730 1.00 84.81 95 GLY A CA 1
ATOM 777 C C . GLY A 1 95 ? -12.770 -7.584 0.901 1.00 84.81 95 GLY A C 1
ATOM 778 O O . GLY A 1 95 ? -13.485 -6.805 1.530 1.00 84.81 95 GLY A O 1
ATOM 779 N N . LEU A 1 96 ? -11.632 -7.195 0.318 1.00 88.50 96 LEU A N 1
ATOM 780 C CA . LEU A 1 96 ? -11.141 -5.823 0.199 1.00 88.50 96 LEU A CA 1
ATOM 781 C C . LEU A 1 96 ? -11.719 -5.160 -1.056 1.00 88.50 96 LEU A C 1
ATOM 783 O O . LEU A 1 96 ? -11.649 -5.717 -2.153 1.00 88.50 96 LEU A O 1
ATOM 787 N N . THR A 1 97 ? -12.203 -3.923 -0.928 1.00 89.12 97 THR A N 1
ATOM 788 C CA . THR A 1 97 ? -12.424 -3.068 -2.107 1.00 89.12 97 THR A CA 1
ATOM 789 C C . THR A 1 97 ? -11.092 -2.469 -2.558 1.00 89.12 97 THR A C 1
ATOM 791 O O . THR A 1 97 ? -10.503 -1.677 -1.824 1.00 89.12 97 THR A O 1
ATOM 794 N N . SER A 1 98 ? -10.637 -2.802 -3.764 1.00 88.31 98 SER A N 1
ATOM 795 C CA . SER A 1 98 ? -9.415 -2.269 -4.375 1.00 88.31 98 SER A CA 1
ATOM 796 C C . SER A 1 98 ? -9.761 -1.240 -5.448 1.00 88.31 98 SER A C 1
ATOM 798 O O . SER A 1 98 ? -10.574 -1.509 -6.335 1.00 88.31 98 SER A O 1
ATOM 800 N N . THR A 1 99 ? -9.159 -0.055 -5.370 1.00 88.25 99 THR A N 1
ATOM 801 C CA . THR A 1 99 ? -9.343 1.025 -6.347 1.00 88.25 99 THR A CA 1
ATOM 802 C C . THR A 1 99 ? -7.990 1.467 -6.891 1.00 88.25 99 THR A C 1
ATOM 804 O O . THR A 1 99 ? -7.195 2.049 -6.155 1.00 88.25 99 THR A O 1
ATOM 807 N N . GLY A 1 100 ? -7.749 1.198 -8.175 1.00 83.19 100 GLY A N 1
ATOM 808 C CA . GLY A 1 100 ? -6.596 1.714 -8.912 1.00 83.19 100 GLY A CA 1
ATOM 809 C C . GLY A 1 100 ? -6.904 3.083 -9.514 1.00 83.19 100 GLY A C 1
ATOM 810 O O . GLY A 1 100 ? -8.025 3.310 -9.985 1.00 83.19 100 GLY A O 1
ATOM 811 N N . PHE A 1 101 ? -5.927 3.989 -9.508 1.00 80.50 101 PHE A N 1
ATOM 812 C CA . PHE A 1 101 ? -6.056 5.325 -10.090 1.00 80.50 101 PHE A CA 1
ATOM 813 C C . PHE A 1 101 ? -5.096 5.561 -11.258 1.00 80.50 101 PHE A C 1
ATOM 815 O O . PHE A 1 101 ? -3.878 5.417 -11.146 1.00 80.50 101 PHE A O 1
ATOM 822 N N . ARG A 1 102 ? -5.649 6.065 -12.367 1.00 77.19 102 ARG A N 1
ATOM 823 C CA . ARG A 1 102 ? -4.884 6.728 -13.425 1.00 77.19 102 ARG A CA 1
ATOM 824 C C . ARG A 1 102 ? -4.793 8.229 -13.136 1.00 77.19 102 ARG A C 1
ATOM 826 O O . ARG A 1 102 ? -5.836 8.888 -13.101 1.00 77.19 102 ARG A O 1
ATOM 833 N N . PRO A 1 103 ? -3.586 8.809 -12.994 1.00 65.62 103 PRO A N 1
ATOM 834 C CA . PRO A 1 103 ? -3.442 10.256 -12.915 1.00 65.62 103 PRO A CA 1
ATOM 835 C C . PRO A 1 103 ? -4.028 10.912 -14.170 1.00 65.62 103 PRO A C 1
ATOM 837 O O . PRO A 1 103 ? -3.793 10.446 -15.289 1.00 65.62 103 PRO A O 1
ATOM 840 N N . ALA A 1 104 ? -4.768 12.012 -14.009 1.00 59.81 104 ALA A N 1
ATOM 841 C CA . ALA A 1 104 ? -5.152 12.839 -15.148 1.00 59.81 104 ALA A CA 1
ATOM 842 C C . ALA A 1 104 ? -3.875 13.292 -15.878 1.00 59.81 104 ALA A C 1
ATOM 844 O O . ALA A 1 104 ? -2.937 13.772 -15.236 1.00 59.81 104 ALA A O 1
ATOM 845 N N . GLN A 1 105 ? -3.816 13.123 -17.204 1.00 45.38 105 GLN A N 1
ATOM 846 C CA . GLN A 1 105 ? -2.671 13.580 -17.991 1.00 45.38 105 GLN A CA 1
ATOM 847 C C . GLN A 1 105 ? -2.482 15.084 -17.758 1.00 45.38 105 GLN A C 1
ATOM 849 O O . GLN A 1 105 ? -3.329 15.889 -18.148 1.00 45.38 105 GLN A O 1
ATOM 854 N N . ARG A 1 106 ? -1.385 15.474 -17.098 1.00 41.06 106 ARG A N 1
ATOM 855 C CA . ARG A 1 106 ? -1.004 16.887 -17.027 1.00 41.06 106 ARG A CA 1
ATOM 856 C C . ARG A 1 106 ? -0.578 17.339 -18.430 1.00 41.06 106 ARG A C 1
ATOM 858 O O . ARG A 1 106 ? 0.170 16.606 -19.082 1.00 41.06 106 ARG A O 1
ATOM 865 N N . PRO A 1 107 ? -0.968 18.540 -18.890 1.00 32.62 107 PRO A N 1
ATOM 866 C CA . PRO A 1 107 ? -0.261 19.191 -19.985 1.00 32.62 107 PRO A CA 1
ATOM 867 C C . PRO A 1 107 ? 1.218 19.325 -19.591 1.00 32.62 107 PRO A C 1
ATOM 869 O O . PRO A 1 107 ? 1.523 19.685 -18.453 1.00 32.62 107 PRO A O 1
ATOM 872 N N . GLN A 1 108 ? 2.138 18.995 -20.499 1.00 35.22 108 GLN A N 1
ATOM 873 C CA . GLN A 1 108 ? 3.578 19.112 -20.258 1.00 35.22 108 GLN A CA 1
ATOM 874 C C . GLN A 1 108 ? 3.957 20.565 -19.924 1.00 35.22 108 GLN A C 1
ATOM 876 O O . GLN A 1 108 ? 3.873 21.418 -20.801 1.00 35.22 108 GLN A O 1
ATOM 881 N N . ALA A 1 109 ? 4.416 20.835 -18.696 1.00 31.73 109 ALA A N 1
ATOM 882 C CA . ALA A 1 109 ? 5.390 21.891 -18.390 1.00 31.73 109 ALA A CA 1
ATOM 883 C C . ALA A 1 109 ? 5.904 21.801 -16.937 1.00 31.73 109 ALA A C 1
ATOM 885 O O . AL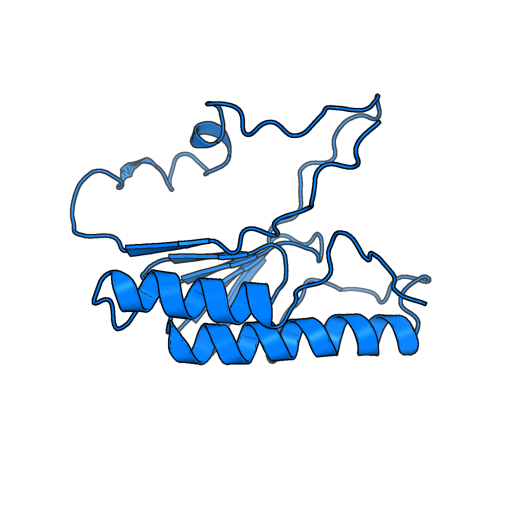A A 1 109 ? 5.124 21.826 -15.989 1.00 31.73 109 ALA A O 1
ATOM 886 N N . SER A 1 110 ? 7.236 21.724 -16.826 1.00 29.48 110 SER A N 1
ATOM 887 C CA . SER A 1 110 ? 8.142 22.161 -15.744 1.00 29.48 110 SER A CA 1
ATOM 888 C C . SER A 1 110 ? 7.798 21.888 -14.268 1.00 29.48 110 SER A C 1
ATOM 890 O O . SER A 1 110 ? 6.869 22.459 -13.708 1.00 29.48 110 SER A O 1
ATOM 892 N N . ALA A 1 111 ? 8.680 21.096 -13.642 1.00 36.16 111 ALA A N 1
ATOM 893 C CA . ALA A 1 111 ? 9.074 21.073 -12.229 1.00 36.16 111 ALA A CA 1
ATOM 894 C C . ALA A 1 111 ? 8.180 21.845 -11.240 1.00 36.16 111 ALA A C 1
ATOM 896 O O . ALA A 1 111 ? 8.303 23.057 -11.072 1.00 36.16 111 ALA A O 1
ATOM 897 N N . VAL A 1 112 ? 7.362 21.104 -10.491 1.00 29.61 112 VAL A N 1
ATOM 898 C CA . VAL A 1 112 ? 6.722 21.602 -9.272 1.00 29.61 112 VAL A CA 1
ATOM 899 C C . VAL A 1 112 ? 7.270 20.784 -8.113 1.00 29.61 112 VAL A C 1
ATOM 901 O O . VAL A 1 112 ? 7.047 19.577 -8.047 1.00 29.61 112 VAL A O 1
ATOM 904 N N . LYS A 1 113 ? 8.013 21.446 -7.220 1.00 24.25 113 LYS A N 1
ATOM 905 C CA . LYS A 1 113 ? 8.403 20.898 -5.917 1.00 24.25 113 LYS A CA 1
ATOM 906 C C . LYS A 1 113 ? 7.133 20.436 -5.194 1.00 24.25 113 LYS A C 1
ATOM 908 O O . LYS A 1 113 ? 6.237 21.247 -4.969 1.00 24.25 113 LYS A O 1
ATOM 913 N N . CYS A 1 114 ? 7.058 19.153 -4.848 1.00 25.42 114 CYS A N 1
ATOM 914 C CA . CYS A 1 114 ? 6.001 18.609 -3.999 1.00 25.42 114 CYS A CA 1
ATOM 915 C C . CYS A 1 114 ? 6.208 19.110 -2.563 1.00 25.42 114 CYS A C 1
ATOM 917 O O . CYS A 1 114 ? 6.865 18.469 -1.752 1.00 25.42 114 CYS A O 1
ATOM 919 N N . SER A 1 115 ? 5.666 20.281 -2.248 1.00 27.27 115 SER A N 1
ATOM 920 C CA . SER A 1 115 ? 5.117 20.524 -0.918 1.00 27.27 115 SER A CA 1
ATOM 921 C C . SER A 1 115 ? 3.662 20.068 -0.946 1.00 27.27 115 SER A C 1
ATOM 923 O O . SER A 1 115 ? 2.955 20.348 -1.915 1.00 27.27 115 SER A O 1
ATOM 925 N N . VAL A 1 116 ? 3.220 19.338 0.083 1.00 27.84 116 VAL A N 1
ATOM 926 C CA . VAL A 1 116 ? 1.810 18.950 0.237 1.00 27.84 116 VAL A CA 1
ATOM 927 C C . VAL A 1 116 ? 0.990 20.239 0.293 1.00 27.84 116 VAL A C 1
ATOM 929 O O . VAL A 1 116 ? 1.114 20.985 1.267 1.00 27.84 116 VAL A O 1
ATOM 932 N N . PRO A 1 117 ? 0.195 20.570 -0.737 1.00 29.30 117 PRO A N 1
ATOM 933 C CA . PRO A 1 117 ? -0.604 21.774 -0.692 1.00 29.30 117 PRO A CA 1
ATOM 934 C C . PRO A 1 117 ? -1.864 21.477 0.128 1.00 29.30 117 PRO A C 1
ATOM 936 O O . PRO A 1 117 ? -2.416 20.377 0.055 1.00 29.30 117 PRO A O 1
ATOM 939 N N . GLU A 1 118 ? -2.403 22.489 0.814 1.00 31.50 118 GLU A N 1
ATOM 940 C CA . GLU A 1 118 ? -3.740 22.483 1.451 1.00 31.50 118 GLU A CA 1
ATOM 941 C C . GLU A 1 118 ? -4.887 22.032 0.509 1.00 31.50 118 GLU A C 1
ATOM 943 O O . GLU A 1 118 ? -6.025 21.844 0.930 1.00 31.50 118 GLU A O 1
ATOM 948 N N . SER A 1 119 ? -4.605 21.807 -0.778 1.00 32.03 119 SER A N 1
ATOM 949 C CA . SER A 1 119 ? -5.507 21.274 -1.795 1.00 32.03 119 SER A CA 1
ATOM 950 C C . SER A 1 119 ? -5.601 19.744 -1.857 1.00 32.03 119 SER A C 1
ATOM 952 O O . SER A 1 119 ? -6.320 19.241 -2.721 1.00 32.03 119 SER A O 1
ATOM 954 N N . ALA A 1 120 ? -4.971 18.982 -0.951 1.00 35.38 120 ALA A N 1
ATOM 955 C CA . ALA A 1 120 ? -5.219 17.535 -0.825 1.00 35.38 120 ALA A CA 1
ATOM 956 C C . ALA A 1 120 ? -6.722 17.205 -0.630 1.00 35.38 120 ALA A C 1
ATOM 958 O O . ALA A 1 120 ? -7.182 16.133 -1.014 1.00 35.38 120 ALA A O 1
ATOM 959 N N . ALA A 1 121 ? -7.519 18.176 -0.166 1.00 33.12 121 ALA A N 1
ATOM 960 C CA . ALA A 1 121 ? -8.980 18.118 -0.097 1.00 33.12 121 ALA A CA 1
ATOM 961 C C . ALA A 1 121 ? -9.720 18.191 -1.459 1.00 33.12 121 ALA A C 1
ATOM 963 O O . ALA A 1 121 ? -10.942 18.101 -1.476 1.00 33.12 121 ALA A O 1
ATOM 964 N N . LYS A 1 122 ? -9.034 18.377 -2.600 1.00 32.28 122 LYS A N 1
ATOM 965 C CA . LYS A 1 122 ? -9.661 18.487 -3.940 1.00 32.28 122 LYS A CA 1
ATOM 966 C C . LYS A 1 122 ? -9.532 17.244 -4.827 1.00 32.28 122 LYS A C 1
ATOM 968 O O . LYS A 1 122 ? -10.130 17.226 -5.898 1.00 32.28 122 LYS A O 1
ATOM 973 N N . TRP A 1 123 ? -8.759 16.238 -4.417 1.00 33.69 123 TRP A N 1
ATOM 974 C CA . TRP A 1 123 ? -8.436 15.070 -5.257 1.00 33.69 123 TRP A CA 1
ATOM 975 C C . TRP A 1 123 ? -9.240 13.812 -4.913 1.00 33.69 123 TRP A C 1
ATOM 977 O O . TRP A 1 123 ? -9.196 12.833 -5.653 1.00 33.69 123 TRP A O 1
ATOM 987 N N . LEU A 1 124 ? -10.012 13.861 -3.828 1.00 36.19 124 LEU A N 1
ATOM 988 C CA . LEU A 1 124 ? -11.078 12.907 -3.558 1.00 36.19 124 LEU A CA 1
ATOM 989 C C . LEU A 1 124 ? -12.309 13.362 -4.358 1.00 36.19 124 LEU A C 1
ATOM 991 O O . LEU A 1 124 ? -12.682 14.536 -4.255 1.00 36.19 124 LEU A O 1
ATOM 995 N N . PRO A 1 125 ? -12.933 12.503 -5.181 1.00 36.03 125 PRO A N 1
ATOM 996 C CA . PRO A 1 125 ? -14.171 12.877 -5.853 1.00 36.03 125 PRO A CA 1
ATOM 997 C C . PRO A 1 125 ? -15.228 13.238 -4.785 1.00 36.03 125 PRO A C 1
ATOM 999 O O . PRO A 1 125 ? -15.175 12.759 -3.655 1.00 36.03 125 PRO A O 1
ATOM 1002 N N . ALA A 1 126 ? -16.115 14.198 -5.070 1.00 37.69 126 ALA A N 1
ATOM 1003 C CA . ALA A 1 126 ? -16.948 14.851 -4.045 1.00 37.69 126 ALA A CA 1
ATOM 1004 C C . ALA A 1 126 ? -17.908 13.891 -3.297 1.00 37.69 126 ALA A C 1
ATOM 1006 O O . ALA A 1 126 ? -18.340 14.167 -2.175 1.00 37.69 126 ALA A O 1
ATOM 1007 N N . ASP A 1 127 ? -18.198 12.738 -3.889 1.00 39.72 127 ASP A N 1
ATOM 1008 C CA . ASP A 1 127 ? -18.900 11.589 -3.309 1.00 39.72 127 ASP A CA 1
ATOM 1009 C C . ASP A 1 127 ? -18.077 10.848 -2.235 1.00 39.72 127 ASP A C 1
ATOM 1011 O O . ASP A 1 127 ? -18.640 10.310 -1.283 1.00 39.72 127 ASP A O 1
ATOM 1015 N N . LEU A 1 128 ? -16.748 10.929 -2.311 1.00 39.19 128 LEU A N 1
ATOM 1016 C CA . LEU A 1 128 ? -15.779 10.560 -1.277 1.00 39.19 128 LEU A CA 1
ATOM 1017 C C . LEU A 1 128 ? -15.446 11.731 -0.333 1.00 39.19 128 LEU A C 1
ATOM 1019 O O . LEU A 1 128 ? -14.419 11.685 0.313 1.00 39.19 128 LEU A O 1
ATOM 1023 N N . LEU A 1 129 ? -16.259 12.784 -0.208 1.00 38.09 129 LEU A N 1
ATOM 1024 C CA . LEU A 1 129 ? -16.109 13.811 0.851 1.00 38.09 129 LEU A CA 1
ATOM 1025 C C . LEU A 1 129 ? -17.422 14.064 1.617 1.00 38.09 129 LEU A C 1
ATOM 1027 O O . LEU A 1 129 ? -17.410 14.542 2.753 1.00 38.09 129 LEU A O 1
ATOM 1031 N N . GLY A 1 130 ? -18.566 13.672 1.047 1.00 28.03 130 GLY A N 1
ATOM 1032 C CA . GLY A 1 130 ? -19.904 13.921 1.600 1.00 28.03 130 GLY A CA 1
ATOM 1033 C C . GLY A 1 130 ? -20.315 13.094 2.829 1.00 28.03 130 GLY A C 1
ATOM 1034 O O . GLY A 1 130 ? -21.400 13.312 3.358 1.00 28.03 130 GLY A O 1
ATOM 1035 N N . HIS A 1 131 ? -19.499 12.147 3.298 1.00 32.56 131 HIS A N 1
ATOM 1036 C CA . HIS A 1 131 ? -19.756 11.324 4.503 1.00 32.56 131 HIS A CA 1
ATOM 1037 C C . HIS A 1 131 ? -18.689 11.469 5.610 1.00 32.56 131 HIS A C 1
ATOM 1039 O O . HIS A 1 131 ? -18.650 10.693 6.557 1.00 32.56 131 HIS A O 1
ATOM 1045 N N . TRP A 1 132 ? -17.820 12.482 5.534 1.00 42.25 132 TRP A N 1
ATOM 1046 C CA . TRP A 1 132 ? -16.544 12.508 6.271 1.00 42.25 132 TRP A CA 1
ATOM 1047 C C . TRP A 1 132 ? -16.619 13.184 7.645 1.00 42.25 132 TRP A C 1
ATOM 1049 O O . TRP A 1 132 ? -15.613 13.635 8.188 1.00 42.25 132 TRP A O 1
ATOM 1059 N N . ARG A 1 133 ? -17.822 13.286 8.223 1.00 31.08 133 ARG A N 1
ATOM 1060 C CA . ARG A 1 133 ? -18.037 13.940 9.527 1.00 31.08 133 ARG A CA 1
ATOM 1061 C C . ARG A 1 133 ? -18.819 13.133 10.554 1.00 31.08 133 ARG A C 1
ATOM 1063 O O . ARG A 1 133 ? -19.118 13.659 11.621 1.00 31.08 133 ARG A O 1
ATOM 1070 N N . SER A 1 134 ? -19.082 11.855 10.322 1.00 36.75 134 SER A N 1
ATOM 1071 C CA . SER A 1 134 ? -19.561 10.995 11.398 1.00 36.75 134 SER A CA 1
ATOM 1072 C C . SER A 1 134 ? -18.960 9.600 11.283 1.00 36.75 134 SER A C 1
ATOM 1074 O O . SER A 1 134 ? -18.806 9.063 10.196 1.00 36.75 134 SER A O 1
ATOM 1076 N N . VAL A 1 135 ? -18.660 9.015 12.444 1.00 35.81 135 VAL A N 1
ATOM 1077 C CA . VAL A 1 135 ? -18.300 7.604 12.654 1.00 35.81 135 VAL A CA 1
ATOM 1078 C C . VAL A 1 135 ? -16.824 7.227 12.428 1.00 35.81 135 VAL A C 1
ATOM 1080 O O . VAL A 1 135 ? -16.492 6.576 11.454 1.00 35.81 135 VAL A O 1
ATOM 1083 N N . GLY A 1 136 ? -15.941 7.549 13.382 1.00 49.38 136 GLY A N 1
ATOM 1084 C CA . GLY A 1 136 ? -14.790 6.699 13.766 1.00 49.38 136 GLY A CA 1
ATOM 1085 C C . GLY A 1 136 ? -13.872 6.106 12.678 1.00 49.38 136 GLY A C 1
ATOM 1086 O O . GLY A 1 136 ? -13.313 5.036 12.913 1.00 49.38 136 GLY A O 1
ATOM 1087 N N . VAL A 1 137 ? -13.727 6.747 11.514 1.00 50.53 137 VAL A N 1
ATOM 1088 C CA . VAL A 1 137 ? -12.990 6.192 10.366 1.00 50.53 137 VAL A CA 1
ATOM 1089 C C . VAL A 1 137 ? -11.480 6.227 10.620 1.00 50.53 137 VAL A C 1
ATOM 1091 O O . VAL A 1 137 ? -10.908 7.293 10.865 1.00 50.53 137 VAL A O 1
ATOM 1094 N N . ARG A 1 138 ? -10.827 5.063 10.536 1.00 62.50 138 ARG A N 1
ATOM 1095 C CA . ARG A 1 138 ? -9.373 4.894 10.710 1.00 62.50 138 ARG A CA 1
ATOM 1096 C C . ARG A 1 138 ? -8.667 4.827 9.363 1.00 62.50 138 ARG A C 1
ATOM 1098 O O . ARG A 1 138 ? -9.088 4.072 8.487 1.00 62.50 138 ARG A O 1
ATOM 1105 N N . HIS A 1 139 ? -7.574 5.566 9.216 1.00 72.62 139 HIS A N 1
ATOM 1106 C CA . HIS A 1 139 ? -6.849 5.676 7.951 1.00 72.62 139 HIS A CA 1
ATOM 1107 C C . HIS A 1 139 ? -5.366 5.387 8.145 1.00 72.62 139 HIS A C 1
ATOM 1109 O O . HIS A 1 139 ? -4.802 5.736 9.182 1.00 72.62 139 HIS A O 1
ATOM 1115 N N . ALA A 1 140 ? -4.741 4.811 7.122 1.00 66.44 140 ALA A N 1
ATOM 1116 C CA . ALA A 1 140 ? -3.295 4.690 7.038 1.00 66.44 140 ALA A CA 1
ATOM 1117 C C . ALA A 1 140 ? -2.776 5.119 5.663 1.00 66.44 140 ALA A C 1
ATOM 1119 O O . ALA A 1 140 ? -3.412 4.886 4.632 1.00 66.44 140 ALA A O 1
ATOM 1120 N N . LEU A 1 141 ? -1.603 5.744 5.675 1.00 73.44 141 LEU A N 1
ATOM 1121 C CA . LEU A 1 141 ? -0.885 6.202 4.496 1.00 73.44 141 LEU A CA 1
ATOM 1122 C C . LEU A 1 141 ? 0.553 5.704 4.600 1.00 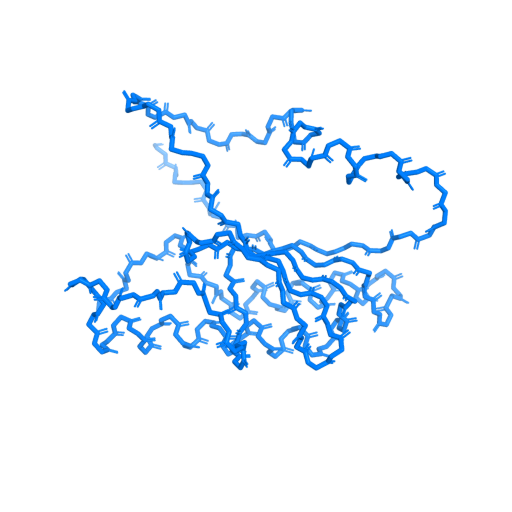73.44 141 LEU A C 1
ATOM 1124 O O . LEU A 1 141 ? 1.187 5.870 5.643 1.00 73.44 141 LEU A O 1
ATOM 1128 N N . ILE A 1 142 ? 1.068 5.136 3.513 1.00 69.19 142 ILE A N 1
ATOM 1129 C CA . ILE A 1 142 ? 2.511 4.948 3.365 1.00 69.19 142 ILE A CA 1
ATOM 1130 C C . ILE A 1 142 ? 3.093 6.256 2.841 1.00 69.19 142 ILE A C 1
ATOM 1132 O O . ILE A 1 142 ? 2.753 6.699 1.745 1.00 69.19 142 ILE A O 1
ATOM 1136 N N . HIS A 1 143 ? 3.951 6.877 3.648 1.00 57.44 143 HIS A N 1
ATOM 1137 C CA . HIS A 1 143 ? 4.741 8.033 3.250 1.00 57.44 143 HIS A CA 1
ATOM 1138 C C . HIS A 1 143 ? 6.188 7.586 3.054 1.00 57.44 143 HIS A C 1
ATOM 1140 O O . HIS A 1 143 ? 6.848 7.215 4.030 1.00 57.44 143 HIS A O 1
ATOM 1146 N N . LEU A 1 144 ? 6.647 7.614 1.803 1.00 55.00 144 LEU A N 1
ATOM 1147 C CA . LEU A 1 144 ? 8.050 7.411 1.462 1.00 55.00 144 LEU A CA 1
ATOM 1148 C C . LEU A 1 144 ? 8.811 8.662 1.920 1.00 55.00 144 LEU A C 1
ATOM 1150 O O . LEU A 1 144 ? 8.613 9.757 1.385 1.00 55.00 144 LEU A O 1
ATOM 1154 N N . ASP A 1 145 ? 9.613 8.529 2.976 1.00 43.88 145 ASP A N 1
ATOM 1155 C CA . ASP A 1 145 ? 10.434 9.635 3.469 1.00 43.88 145 ASP A CA 1
ATOM 1156 C C . ASP A 1 145 ? 11.680 9.743 2.588 1.00 43.88 145 ASP A C 1
ATOM 1158 O O . ASP A 1 145 ? 12.687 9.076 2.816 1.00 43.88 145 ASP A O 1
ATOM 1162 N N . HIS A 1 146 ? 11.637 10.607 1.576 1.00 42.59 146 HIS A N 1
ATOM 1163 C CA . HIS A 1 146 ? 12.855 10.966 0.857 1.00 42.59 146 HIS A CA 1
ATOM 1164 C C . HIS A 1 146 ? 13.665 11.954 1.700 1.00 42.59 146 HIS A C 1
ATOM 1166 O O . HIS A 1 146 ? 13.140 13.026 2.037 1.00 42.59 146 HIS A O 1
ATOM 1172 N N . PRO A 1 147 ? 14.946 11.676 2.015 1.00 35.38 147 PRO A N 1
ATOM 1173 C CA . PRO A 1 147 ? 15.828 12.736 2.466 1.00 35.38 147 PRO A CA 1
ATOM 1174 C C . PRO A 1 147 ? 15.851 13.776 1.348 1.00 35.38 147 PRO A C 1
ATOM 1176 O O . PRO A 1 147 ? 16.182 13.463 0.204 1.00 35.38 147 PRO A O 1
ATOM 1179 N N . GLN A 1 148 ? 15.442 15.010 1.652 1.00 31.56 148 GLN A N 1
ATOM 1180 C CA . GLN A 1 148 ? 15.602 16.093 0.693 1.00 31.56 148 GLN A CA 1
ATOM 1181 C C . GLN A 1 148 ? 17.072 16.122 0.294 1.00 31.56 148 GLN A C 1
ATOM 1183 O O . GLN A 1 148 ? 17.932 16.297 1.157 1.00 31.56 148 GLN A O 1
ATOM 1188 N N . ALA A 1 149 ? 17.351 15.908 -0.992 1.00 33.00 149 ALA A N 1
ATOM 1189 C CA . ALA A 1 149 ? 18.684 16.094 -1.529 1.00 33.00 149 ALA A CA 1
ATOM 1190 C C . ALA A 1 149 ? 19.135 17.503 -1.130 1.00 33.00 149 ALA A C 1
ATOM 1192 O O . ALA A 1 149 ? 18.559 18.501 -1.573 1.00 33.00 149 ALA A O 1
ATOM 1193 N N . SER A 1 150 ? 20.107 17.572 -0.223 1.00 34.62 150 SER A N 1
ATOM 1194 C CA . SER A 1 150 ? 20.800 18.802 0.119 1.00 34.62 150 SER A CA 1
ATOM 1195 C C . SER A 1 150 ? 21.451 19.314 -1.161 1.00 34.62 150 SER A C 1
ATOM 1197 O O . SER A 1 150 ? 22.371 18.676 -1.677 1.00 34.62 150 SER A O 1
ATOM 1199 N N . ALA A 1 151 ? 20.894 20.399 -1.696 1.00 36.78 151 ALA A N 1
ATOM 1200 C CA . ALA A 1 151 ? 21.492 21.187 -2.765 1.00 36.78 151 ALA A CA 1
ATOM 1201 C C . ALA A 1 151 ? 22.720 21.950 -2.254 1.00 36.78 151 ALA A C 1
ATOM 1203 O O . ALA A 1 151 ? 22.712 22.338 -1.061 1.00 36.78 151 ALA A O 1
#